Protein AF-0000000084751751 (afdb_homodimer)

InterPro domains:
  IPR009052 DNA polymerase III-theta, bacterial [PF06440] (6-72)
  IPR036745 DNA polymerase III-theta superfamily [G3DSA:1.20.58.250] (3-73)
  IPR036745 DNA polymerase III-theta superfamily [SSF46575] (5-73)

Foldseek 3Di:
DPPPCPDPVNVVVVVVLLVVLLVLLLVVLVCVLVVHDDDNVVSLVVRDPVCSVVSVVSNVVNNVVSVVVVVVVD/DPPPCPDPVNVVVVVVLLVVLLVLLLVVLVCVLVVHDDDNVVSLVVRDPVCSVVSVVSNVVNNVVSVVVVVVVD

Nearest PDB structures (foldseek):
  2ido-assembly1_B  TM=8.589E-01  e=2.502E-04  Punavirus P1
  2ae9-assembly1_A  TM=7.988E-01  e=5.335E-03  Escherichia coli
  2axd-assembly1_S  TM=7.192E-01  e=2.633E-03  Escherichia coli
  2xy8-assembly1_B  TM=7.614E-01  e=4.472E-03  Escherichia coli
  2ido-assembly1_B  TM=8.588E-01  e=2.502E-04  Punavirus P1

Structure (mmCIF, N/CA/C/O backbone):
data_AF-0000000084751751-model_v1
#
loop_
_entity.id
_entity.type
_entity.pdbx_description
1 polymer 'DNA polymerase III, theta subunit'
#
loop_
_atom_site.group_PDB
_atom_site.id
_atom_site.type_symbol
_atom_site.label_atom_id
_atom_site.label_alt_id
_atom_site.label_comp_id
_atom_site.label_asym_id
_atom_site.label_entity_id
_atom_site.label_seq_id
_atom_site.pdbx_PDB_ins_code
_atom_site.Cartn_x
_atom_site.Cartn_y
_atom_site.Cartn_z
_atom_site.occupancy
_atom_site.B_iso_or_equiv
_atom_site.auth_seq_id
_atom_site.auth_comp_id
_atom_site.auth_asym_id
_atom_site.auth_atom_id
_atom_site.pdbx_PDB_model_num
ATOM 1 N N . MET A 1 1 ? 9.242 18.828 35.938 1 45.81 1 MET A N 1
ATOM 2 C CA . MET A 1 1 ? 8.898 17.656 35.125 1 45.81 1 MET A CA 1
ATOM 3 C C . MET A 1 1 ? 7.883 18.016 34.062 1 45.81 1 MET A C 1
ATOM 5 O O . MET A 1 1 ? 6.801 18.516 34.344 1 45.81 1 MET A O 1
ATOM 9 N N . LYS A 1 2 ? 8.328 18.562 32.875 1 48.44 2 LYS A N 1
ATOM 10 C CA . LYS A 1 2 ? 7.453 18.984 31.797 1 48.44 2 LYS A CA 1
ATOM 11 C C . LYS A 1 2 ? 6.492 17.859 31.406 1 48.44 2 LYS A C 1
ATOM 13 O O . LYS A 1 2 ? 6.926 16.75 31.094 1 48.44 2 LYS A O 1
ATOM 18 N N . LYS A 1 3 ? 5.348 17.766 31.969 1 49.38 3 LYS A N 1
ATOM 19 C CA . LYS A 1 3 ? 4.312 16.797 31.625 1 49.38 3 LYS A CA 1
ATOM 20 C C . LYS A 1 3 ? 4.094 16.734 30.109 1 49.38 3 LYS A C 1
ATOM 22 O O . LYS A 1 3 ? 3.699 17.734 29.5 1 49.38 3 LYS A O 1
ATOM 27 N N . ILE A 1 4 ? 4.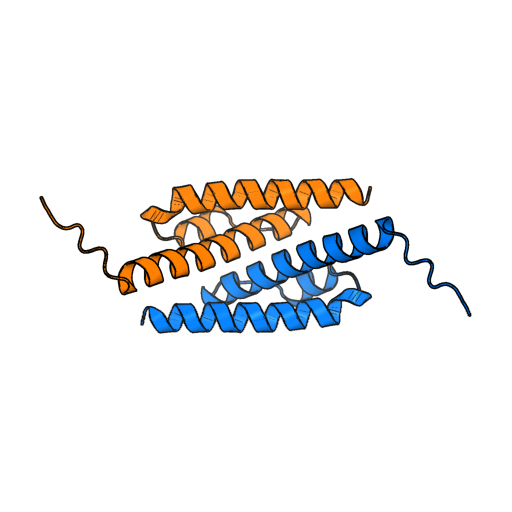961 15.906 29.5 1 53.88 4 ILE A N 1
ATOM 28 C CA . ILE A 1 4 ? 4.703 15.727 28.078 1 53.88 4 ILE A CA 1
ATOM 29 C C . ILE A 1 4 ? 3.207 15.523 27.844 1 53.88 4 ILE A C 1
ATOM 31 O O . ILE A 1 4 ? 2.619 14.57 28.359 1 53.88 4 ILE A O 1
ATOM 35 N N . THR A 1 5 ? 2.398 16.469 27.812 1 51.19 5 THR A N 1
ATOM 36 C CA . THR A 1 5 ? 0.985 16.375 27.469 1 51.19 5 THR A CA 1
ATOM 37 C C . THR A 1 5 ? 0.808 15.852 26.047 1 51.19 5 THR A C 1
ATOM 39 O O . THR A 1 5 ? 0.96 16.594 25.078 1 51.19 5 THR A O 1
ATOM 42 N N . PHE A 1 6 ? 1.348 14.594 25.922 1 55.56 6 PHE A N 1
ATOM 43 C CA . PHE A 1 6 ? 1.016 14.031 24.609 1 55.56 6 PHE A CA 1
ATOM 44 C C . PHE A 1 6 ? -0.494 13.898 24.453 1 55.56 6 PHE A C 1
ATOM 46 O O . PHE A 1 6 ? -1.146 13.203 25.234 1 55.56 6 PHE A O 1
ATOM 53 N N . ASN A 1 7 ? -1.168 14.852 23.828 1 66.38 7 ASN A N 1
ATOM 54 C CA . ASN A 1 7 ? -2.596 14.859 23.531 1 66.38 7 ASN A CA 1
ATOM 55 C C . ASN A 1 7 ? -2.984 13.711 22.609 1 66.38 7 ASN A C 1
ATOM 57 O O . ASN A 1 7 ? -2.258 13.398 21.656 1 66.38 7 ASN A O 1
ATOM 61 N N . ILE A 1 8 ? -3.84 12.758 23.016 1 66.62 8 ILE A N 1
ATOM 62 C CA . ILE A 1 8 ? -4.441 11.625 22.328 1 66.62 8 ILE A CA 1
ATOM 63 C C . ILE A 1 8 ? -4.715 11.992 20.875 1 66.62 8 ILE A C 1
ATOM 65 O O . ILE A 1 8 ? -4.504 11.18 19.969 1 66.62 8 ILE A O 1
ATOM 69 N N . SER A 1 9 ? -5.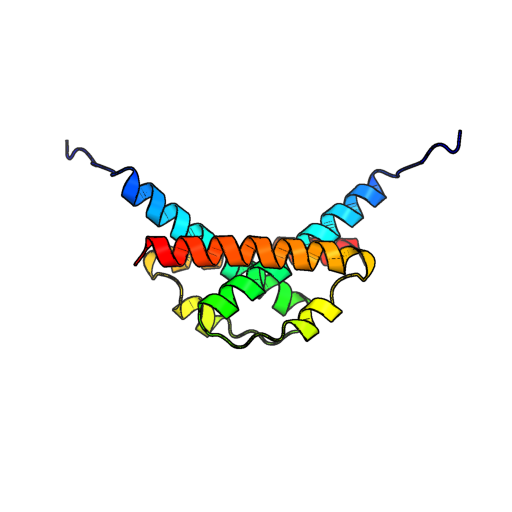094 13.242 20.641 1 77.31 9 SER A N 1
ATOM 70 C CA . SER A 1 9 ? -5.379 13.703 19.281 1 77.31 9 SER A CA 1
ATOM 71 C C . SER A 1 9 ? -4.113 13.742 18.438 1 77.31 9 SER A C 1
ATOM 73 O O . SER A 1 9 ? -4.148 13.422 17.234 1 77.31 9 SER A O 1
ATOM 75 N N . GLU A 1 10 ? -3.041 14.164 19.109 1 75.88 10 GLU A N 1
ATOM 76 C CA . GLU A 1 10 ? -1.768 14.227 18.406 1 75.88 10 GLU A CA 1
ATOM 77 C C . GLU A 1 10 ? -1.298 12.844 17.984 1 75.88 10 GLU A C 1
ATOM 79 O O . GLU A 1 10 ? -0.811 12.656 16.859 1 75.88 10 GLU A O 1
ATOM 84 N N . ILE A 1 11 ? -1.429 11.875 18.891 1 77.06 11 ILE A N 1
ATOM 85 C CA . ILE A 1 11 ? -1.061 10.492 18.625 1 77.06 11 ILE A CA 1
ATOM 86 C C . ILE A 1 11 ? -1.893 9.961 17.453 1 77.06 11 ILE A C 1
ATOM 88 O O . ILE A 1 11 ? -1.355 9.359 16.516 1 77.06 11 ILE A O 1
ATOM 92 N N . SER A 1 12 ? -3.076 10.492 17.453 1 86.62 12 SER A N 1
ATOM 93 C CA . SER A 1 12 ? -3.982 10.039 16.391 1 86.62 12 SER A CA 1
ATOM 94 C C . SER A 1 12 ? -3.58 10.594 15.039 1 86.62 12 SER A C 1
ATOM 96 O O . SER A 1 12 ? -3.59 9.875 14.039 1 86.62 12 SER A O 1
ATOM 98 N N . ASN A 1 13 ? -3.059 11.812 15.086 1 91 13 ASN A N 1
ATOM 99 C CA . ASN A 1 13 ? -2.68 12.422 13.812 1 91 13 ASN A CA 1
ATOM 100 C C . ASN A 1 13 ? -1.404 11.797 13.25 1 91 13 ASN A C 1
ATOM 102 O O . ASN A 1 13 ? -1.299 11.562 12.047 1 91 13 ASN A O 1
ATOM 106 N N . LEU A 1 14 ? -0.446 11.57 14.211 1 93.88 14 LEU A N 1
ATOM 107 C CA . LEU A 1 14 ? 0.798 10.93 13.789 1 93.88 14 LEU A CA 1
ATOM 108 C C . LEU A 1 14 ? 0.53 9.555 13.195 1 93.88 14 LEU A C 1
ATOM 110 O O . LEU A 1 14 ? 1.106 9.195 12.164 1 93.88 14 LEU A O 1
ATOM 114 N N . GLU A 1 15 ? -0.324 8.828 13.828 1 94.75 15 GLU A N 1
ATOM 115 C CA . GLU A 1 15 ? -0.691 7.504 13.336 1 94.75 15 GLU A CA 1
ATOM 116 C C . GLU A 1 15 ? -1.35 7.586 11.961 1 94.75 15 GLU A C 1
ATOM 118 O O . GLU A 1 15 ? -1.078 6.762 11.086 1 94.75 15 GLU A O 1
ATOM 123 N N . LYS A 1 16 ? -2.146 8.586 11.781 1 95.38 16 LYS A N 1
ATOM 124 C CA . LYS A 1 16 ? -2.822 8.789 10.508 1 95.38 16 LYS A CA 1
ATOM 125 C C . LYS A 1 16 ? -1.82 9.109 9.398 1 95.38 16 LYS A C 1
ATOM 127 O O . LYS A 1 16 ? -1.914 8.57 8.297 1 95.38 16 LYS A O 1
ATOM 132 N N . GLU A 1 17 ? -0.873 9.938 9.742 1 95.88 17 GLU A N 1
ATOM 133 C CA . GLU A 1 17 ? 0.155 10.289 8.766 1 95.88 17 GLU A CA 1
ATOM 134 C C . GLU A 1 17 ? 1.038 9.086 8.438 1 95.88 17 GLU A C 1
ATOM 136 O O . GLU A 1 17 ? 1.49 8.93 7.305 1 95.88 17 GLU A O 1
ATOM 141 N N . LYS A 1 18 ? 1.241 8.258 9.406 1 97.06 18 LYS A N 1
ATOM 142 C CA . LYS A 1 18 ? 2.027 7.043 9.18 1 97.06 18 LYS A CA 1
ATOM 143 C C . LYS A 1 18 ? 1.299 6.086 8.242 1 97.06 18 LYS A C 1
ATOM 145 O O . LYS A 1 18 ? 1.927 5.414 7.418 1 97.06 18 LYS A O 1
ATOM 150 N N . ILE A 1 19 ? 0.019 6.07 8.336 1 97.38 19 ILE A N 1
ATOM 151 C CA . ILE A 1 19 ? -0.771 5.234 7.438 1 97.38 19 ILE A CA 1
ATOM 152 C C . ILE A 1 19 ? -0.606 5.719 6 1 97.38 19 ILE A C 1
ATOM 154 O O . ILE A 1 19 ? -0.395 4.918 5.086 1 97.38 19 ILE A O 1
ATOM 158 N N . ILE A 1 20 ? -0.628 7.023 5.906 1 96.69 20 ILE A N 1
ATOM 159 C CA . ILE A 1 20 ? -0.479 7.594 4.57 1 96.69 20 ILE A CA 1
ATOM 160 C C . ILE A 1 20 ? 0.907 7.266 4.02 1 96.69 20 ILE A C 1
ATOM 162 O O . ILE A 1 20 ? 1.05 6.926 2.846 1 96.69 20 ILE A O 1
ATOM 166 N N . SER A 1 21 ? 1.904 7.348 4.883 1 98.12 21 SER A N 1
ATOM 167 C CA . SER A 1 21 ? 3.262 6.996 4.473 1 98.12 21 SER A CA 1
ATOM 168 C C . SER A 1 21 ? 3.359 5.527 4.074 1 98.12 21 SER A C 1
ATOM 170 O O . SER A 1 21 ? 4.051 5.188 3.113 1 98.12 21 SER A O 1
ATOM 172 N N . ASP A 1 22 ? 2.666 4.645 4.762 1 98.38 22 ASP A N 1
ATOM 173 C CA . ASP A 1 22 ? 2.668 3.221 4.441 1 98.38 22 ASP A CA 1
ATOM 174 C C . ASP A 1 22 ? 2.002 2.959 3.092 1 98.38 22 ASP A C 1
ATOM 176 O O . ASP A 1 22 ? 2.486 2.148 2.301 1 98.38 22 ASP A O 1
ATOM 180 N N . LEU A 1 23 ? 0.887 3.635 2.881 1 98.25 23 LEU A N 1
ATOM 181 C CA . LEU A 1 23 ? 0.211 3.494 1.595 1 98.25 23 LEU A CA 1
ATOM 182 C C . LEU A 1 23 ? 1.134 3.896 0.449 1 98.25 23 LEU A C 1
ATOM 184 O O . LEU A 1 23 ? 1.25 3.174 -0.543 1 98.25 23 LEU A O 1
ATOM 188 N N . ALA A 1 24 ? 1.784 5.016 0.631 1 98.19 24 ALA A N 1
ATOM 189 C CA . ALA A 1 24 ? 2.715 5.516 -0.378 1 98.19 24 ALA A CA 1
ATOM 190 C C . ALA A 1 24 ? 3.84 4.516 -0.628 1 98.19 24 ALA A C 1
ATOM 192 O O . ALA A 1 24 ? 4.113 4.152 -1.775 1 98.19 24 ALA A O 1
ATOM 193 N N . ALA A 1 25 ? 4.5 4.039 0.408 1 98.69 25 ALA A N 1
ATOM 194 C CA . ALA A 1 25 ? 5.652 3.146 0.321 1 98.69 25 ALA A CA 1
ATOM 195 C C . ALA A 1 25 ? 5.277 1.826 -0.344 1 98.69 25 ALA A C 1
ATOM 197 O O . ALA A 1 25 ? 6.012 1.322 -1.197 1 98.69 25 ALA A O 1
ATOM 198 N N . SER A 1 26 ? 4.18 1.331 0.042 1 97.88 26 SER A N 1
ATOM 199 C CA . SER A 1 26 ? 3.73 0.062 -0.522 1 97.88 26 SER A CA 1
ATOM 200 C C . SER A 1 26 ? 3.439 0.192 -2.014 1 97.88 26 SER A C 1
ATOM 202 O O . SER A 1 26 ? 3.785 -0.694 -2.799 1 97.88 26 SER A O 1
ATOM 204 N N . GLY A 1 27 ? 2.824 1.28 -2.373 1 97.25 27 GLY A N 1
ATOM 205 C CA . GLY A 1 27 ? 2.551 1.521 -3.779 1 97.25 27 GLY A CA 1
ATOM 206 C C . GLY A 1 27 ? 3.805 1.579 -4.629 1 97.25 27 GLY A C 1
ATOM 207 O O . GLY A 1 27 ? 3.852 1.003 -5.719 1 97.25 27 GLY A O 1
ATOM 208 N N . ILE A 1 28 ? 4.801 2.285 -4.137 1 97.75 28 ILE A N 1
ATOM 209 C CA . ILE A 1 28 ? 6.066 2.395 -4.852 1 97.75 28 ILE A CA 1
ATOM 210 C C . ILE A 1 28 ? 6.676 1.006 -5.039 1 97.75 28 ILE A C 1
ATOM 212 O O . ILE A 1 28 ? 7.078 0.643 -6.145 1 97.75 28 ILE A O 1
ATOM 216 N N . ALA A 1 29 ? 6.727 0.207 -4.012 1 97.88 29 ALA A N 1
ATOM 217 C CA . ALA A 1 29 ? 7.336 -1.119 -4.051 1 97.88 29 ALA A CA 1
ATOM 218 C C . ALA A 1 29 ? 6.652 -2.006 -5.09 1 97.88 29 ALA A C 1
ATOM 220 O O . ALA A 1 29 ? 7.316 -2.736 -5.828 1 97.88 29 ALA A O 1
ATOM 221 N N . PHE A 1 30 ? 5.348 -1.96 -5.195 1 97.62 30 PHE A N 1
ATOM 222 C CA . PHE A 1 30 ? 4.598 -2.738 -6.176 1 97.62 30 PHE A CA 1
ATOM 223 C C . PHE A 1 30 ? 4.977 -2.324 -7.594 1 97.62 30 PHE A C 1
ATOM 225 O O . PHE A 1 30 ? 5.258 -3.176 -8.438 1 97.62 30 PHE A O 1
ATOM 232 N N . GLN A 1 31 ? 4.977 -0.985 -7.793 1 96.19 31 GLN A N 1
ATOM 233 C CA . GLN A 1 31 ? 5.227 -0.494 -9.141 1 96.19 31 GLN A CA 1
ATOM 234 C C . GLN A 1 31 ? 6.641 -0.84 -9.602 1 96.19 31 GLN A C 1
ATOM 236 O O . GLN A 1 31 ? 6.844 -1.239 -10.75 1 96.19 31 GLN A O 1
ATOM 241 N N . GLU A 1 32 ? 7.59 -0.749 -8.727 1 95.38 32 GLU A N 1
ATOM 242 C CA . GLU A 1 32 ? 8.977 -1.072 -9.047 1 95.38 32 GLU A CA 1
ATOM 243 C C . GLU A 1 32 ? 9.133 -2.549 -9.406 1 95.38 32 GLU A C 1
ATOM 245 O O . GLU A 1 32 ? 9.836 -2.896 -10.352 1 95.38 32 GLU A O 1
ATOM 250 N N . ARG A 1 33 ? 8.461 -3.406 -8.68 1 93.75 33 ARG A N 1
ATOM 251 C CA . ARG A 1 33 ? 8.562 -4.844 -8.898 1 93.75 33 ARG A CA 1
ATOM 252 C C . ARG A 1 33 ? 7.984 -5.234 -10.258 1 93.75 33 ARG A C 1
ATOM 254 O O . ARG A 1 33 ? 8.406 -6.227 -10.852 1 93.75 33 ARG A O 1
ATOM 261 N N . HIS A 1 34 ? 7.047 -4.484 -10.719 1 93.5 34 HIS A N 1
ATOM 262 C CA . HIS A 1 34 ? 6.363 -4.812 -11.961 1 93.5 34 HIS A CA 1
ATOM 263 C C . HIS A 1 34 ? 6.902 -3.982 -13.125 1 93.5 34 HIS A C 1
ATOM 265 O O . HIS A 1 34 ? 6.25 -3.861 -14.164 1 93.5 34 HIS A O 1
ATOM 271 N N . ASN A 1 35 ? 7.973 -3.379 -12.852 1 91.62 35 ASN A N 1
ATOM 272 C CA . ASN A 1 35 ? 8.656 -2.592 -13.875 1 91.62 35 ASN A CA 1
ATOM 273 C C . ASN A 1 35 ? 7.766 -1.468 -14.398 1 91.62 35 ASN A C 1
ATOM 275 O O . ASN A 1 35 ? 7.75 -1.194 -15.602 1 91.62 35 ASN A O 1
ATOM 279 N N . MET A 1 36 ? 7.059 -0.892 -13.5 1 92 36 MET A N 1
ATOM 280 C CA . MET A 1 36 ? 6.258 0.291 -13.805 1 92 36 MET A CA 1
ATOM 281 C C . MET A 1 36 ? 6.98 1.562 -13.375 1 92 36 MET A C 1
ATOM 283 O O . MET A 1 36 ? 7.801 1.535 -12.453 1 92 36 MET A O 1
ATOM 287 N N . SER A 1 37 ? 6.715 2.633 -14.102 1 90.25 37 SER A N 1
ATOM 288 C CA . SER A 1 37 ? 7.352 3.908 -13.789 1 90.25 37 SER A CA 1
ATOM 289 C C . SER A 1 37 ? 6.758 4.523 -12.531 1 90.25 37 SER A C 1
ATOM 291 O O . SER A 1 37 ? 5.539 4.625 -12.391 1 90.25 37 SER A O 1
ATOM 293 N N . VAL A 1 38 ? 7.516 4.883 -11.617 1 90.5 38 VAL A N 1
ATOM 294 C CA . VAL A 1 38 ? 7.109 5.574 -10.398 1 90.5 38 VAL A CA 1
ATOM 295 C C . VAL A 1 38 ? 8.125 6.664 -10.062 1 90.5 38 VAL A C 1
ATOM 297 O O . VAL A 1 38 ? 9.328 6.465 -10.211 1 90.5 38 VAL A O 1
ATOM 300 N N . LEU A 1 39 ? 7.574 7.801 -9.742 1 91.88 39 LEU A N 1
ATOM 301 C CA . LEU A 1 39 ? 8.422 8.914 -9.328 1 91.88 39 LEU A CA 1
ATOM 302 C C . LEU A 1 39 ? 8.578 8.953 -7.812 1 91.88 39 LEU A C 1
ATOM 304 O O . LEU A 1 39 ? 7.852 9.68 -7.125 1 91.88 39 LEU A O 1
ATOM 308 N N . VAL A 1 40 ? 9.641 8.297 -7.344 1 96.19 40 VAL A N 1
ATOM 309 C CA . VAL A 1 40 ? 9.852 8.109 -5.91 1 96.19 40 VAL A CA 1
ATOM 310 C C . VAL A 1 40 ? 10.031 9.461 -5.227 1 96.19 40 VAL A C 1
ATOM 312 O O . VAL A 1 40 ? 9.422 9.719 -4.188 1 96.19 40 VAL A O 1
ATOM 315 N N . GLN A 1 41 ? 10.805 10.25 -5.906 1 96.81 41 GLN A N 1
ATOM 316 C CA . GLN A 1 41 ? 11.109 11.547 -5.301 1 96.81 41 GLN A CA 1
ATOM 317 C C . GLN A 1 41 ? 9.859 12.414 -5.191 1 96.81 41 GLN A C 1
ATOM 319 O O . GLN A 1 41 ? 9.68 13.133 -4.207 1 96.81 41 GLN A O 1
ATOM 324 N N . LYS A 1 42 ? 9 12.391 -6.188 1 96 42 LYS A N 1
ATOM 325 C CA . LYS A 1 42 ? 7.754 13.156 -6.16 1 96 42 LYS A CA 1
ATOM 326 C C . LYS A 1 42 ? 6.863 12.711 -5.008 1 96 42 LYS A C 1
ATOM 328 O O . LYS A 1 42 ? 6.254 13.539 -4.332 1 96 42 LYS A O 1
ATOM 333 N N . ILE A 1 43 ? 6.844 11.438 -4.758 1 97.31 43 ILE A N 1
ATOM 334 C CA . ILE A 1 43 ? 6.02 10.891 -3.686 1 97.31 43 ILE A CA 1
ATOM 335 C C . ILE A 1 43 ? 6.645 11.219 -2.332 1 97.31 43 ILE A C 1
ATOM 337 O O . ILE A 1 43 ? 5.941 11.602 -1.392 1 97.31 43 ILE A O 1
ATOM 341 N N . ALA A 1 44 ? 7.98 11.141 -2.297 1 97.69 44 ALA A N 1
ATOM 342 C CA . ALA A 1 44 ? 8.703 11.492 -1.073 1 97.69 44 ALA A CA 1
ATOM 343 C C . ALA A 1 44 ? 8.453 12.945 -0.685 1 97.69 44 ALA A C 1
ATOM 345 O O . ALA A 1 44 ? 8.305 13.258 0.498 1 97.69 44 ALA A O 1
ATOM 346 N N . ASN A 1 45 ? 8.258 13.766 -1.642 1 96.69 45 ASN A N 1
ATOM 347 C CA . ASN A 1 45 ? 8.062 15.188 -1.413 1 96.69 45 ASN A CA 1
ATOM 348 C C . ASN A 1 45 ? 6.676 15.477 -0.845 1 96.69 45 ASN A C 1
ATOM 350 O O . ASN A 1 45 ? 6.43 16.562 -0.321 1 96.69 45 ASN A O 1
ATOM 354 N N . LYS A 1 46 ? 5.805 14.5 -0.958 1 95.19 46 LYS A N 1
ATOM 355 C CA . LYS A 1 46 ? 4.445 14.664 -0.453 1 95.19 46 LYS A CA 1
ATOM 356 C C . LYS A 1 46 ? 4.328 14.18 0.988 1 95.19 46 LYS A C 1
ATOM 358 O O . LYS A 1 46 ? 3.303 14.398 1.641 1 95.19 46 LYS A O 1
ATOM 363 N N . GLN A 1 47 ? 5.465 13.539 1.482 1 97.25 47 GLN A N 1
ATOM 364 C CA . GLN A 1 47 ? 5.465 13.078 2.867 1 97.25 47 GLN A CA 1
ATOM 365 C C . GLN A 1 47 ? 5.789 14.219 3.826 1 97.25 47 GLN A C 1
ATOM 367 O O . GLN A 1 47 ? 6.598 15.086 3.512 1 97.25 47 GLN A O 1
ATOM 372 N N . PRO A 1 48 ? 5.082 14.219 4.973 1 96 48 PRO A N 1
ATOM 373 C CA . PRO A 1 48 ? 5.574 15.164 5.98 1 96 48 PRO A CA 1
ATOM 374 C C . PRO A 1 48 ? 7.07 15.016 6.246 1 96 48 PRO A C 1
ATOM 376 O O . PRO A 1 48 ? 7.594 13.898 6.266 1 96 48 PRO A O 1
ATOM 379 N N . GLU A 1 49 ? 7.711 16.125 6.418 1 97 49 GLU A N 1
ATOM 380 C CA . GLU A 1 49 ? 9.164 16.125 6.586 1 97 49 GLU A CA 1
ATOM 381 C C . GLU A 1 49 ? 9.586 15.219 7.734 1 97 49 GLU A C 1
ATOM 383 O O . GLU A 1 49 ? 10.57 14.492 7.621 1 97 49 GLU A O 1
ATOM 388 N N . HIS A 1 50 ? 8.844 15.25 8.773 1 96.5 50 HIS A N 1
ATOM 389 C CA . HIS A 1 50 ? 9.234 14.523 9.984 1 96.5 50 HIS A CA 1
ATOM 390 C C . HIS A 1 50 ? 9.016 13.023 9.82 1 96.5 50 HIS A C 1
ATOM 392 O O . HIS A 1 50 ? 9.508 12.234 10.625 1 96.5 50 HIS A O 1
ATOM 398 N N . LEU A 1 51 ? 8.336 12.617 8.703 1 97.88 51 LEU A N 1
ATOM 399 C CA . LEU A 1 51 ? 8.086 11.203 8.484 1 97.88 51 LEU A CA 1
ATOM 400 C C . LEU A 1 51 ? 8.906 10.68 7.309 1 97.88 51 LEU A C 1
ATOM 402 O O . LEU A 1 51 ? 8.75 9.523 6.902 1 97.88 51 LEU A O 1
ATOM 406 N N . LEU A 1 52 ? 9.75 11.516 6.785 1 98.38 52 LEU A N 1
ATOM 407 C CA . LEU A 1 52 ? 10.547 11.117 5.629 1 98.38 52 LEU A CA 1
ATOM 408 C C . LEU A 1 52 ? 11.391 9.891 5.945 1 98.38 52 LEU A C 1
ATOM 410 O O . LEU A 1 52 ? 11.43 8.938 5.156 1 98.38 52 LEU A O 1
ATOM 414 N N . SER A 1 53 ? 12.055 9.938 7.152 1 98.38 53 SER A N 1
ATOM 415 C CA . SER A 1 53 ? 12.852 8.789 7.547 1 98.38 53 SER A CA 1
ATOM 416 C C . SER A 1 53 ? 11.992 7.539 7.703 1 98.38 53 SER A C 1
ATOM 418 O O . SER A 1 53 ? 12.375 6.453 7.27 1 98.38 53 SER A O 1
ATOM 420 N N . TYR A 1 54 ? 10.852 7.652 8.312 1 98.62 54 TYR A N 1
ATOM 421 C CA . TYR A 1 54 ? 9.906 6.555 8.461 1 98.62 54 TYR A CA 1
ATOM 422 C C . TYR A 1 54 ? 9.453 6.031 7.105 1 98.62 54 TYR A C 1
ATOM 424 O O . TYR A 1 54 ? 9.422 4.82 6.879 1 98.62 54 TYR A O 1
ATOM 432 N N . PHE A 1 55 ? 9.117 6.922 6.184 1 98.75 55 PHE A N 1
ATOM 433 C CA . PHE A 1 55 ? 8.703 6.574 4.828 1 98.75 55 PHE A CA 1
ATOM 434 C C . PHE A 1 55 ? 9.75 5.719 4.137 1 98.75 55 PHE A C 1
ATOM 436 O O . PHE A 1 55 ? 9.438 4.668 3.578 1 98.75 55 PHE A O 1
ATOM 443 N N . TYR A 1 56 ? 10.961 6.07 4.184 1 98.75 56 TYR A N 1
ATOM 444 C CA . TYR A 1 56 ? 12.008 5.316 3.512 1 98.75 56 TYR A CA 1
ATOM 445 C C . TYR A 1 56 ? 12.203 3.951 4.164 1 98.75 56 TYR A C 1
ATOM 447 O O . TYR A 1 56 ? 12.461 2.959 3.477 1 98.75 56 TYR A O 1
ATOM 455 N N . LYS A 1 57 ? 12.109 3.982 5.508 1 98.69 57 LYS A N 1
ATOM 456 C CA . LYS A 1 57 ? 12.188 2.705 6.211 1 98.69 57 LYS A CA 1
ATOM 457 C C . LYS A 1 57 ? 11.078 1.76 5.754 1 98.69 57 LYS A C 1
ATOM 459 O O . LYS A 1 57 ? 11.328 0.58 5.5 1 98.69 57 LYS A O 1
ATOM 464 N N . ARG A 1 58 ? 9.906 2.311 5.68 1 98.5 58 ARG A N 1
ATOM 465 C CA . ARG A 1 58 ? 8.773 1.509 5.223 1 98.5 58 ARG A CA 1
ATOM 466 C C . ARG A 1 58 ? 8.945 1.104 3.764 1 98.5 58 ARG A C 1
ATOM 468 O O . ARG A 1 58 ? 8.562 -0.003 3.373 1 98.5 58 ARG A O 1
ATOM 475 N N . LEU A 1 59 ? 9.438 2.025 2.898 1 98.62 59 LEU A N 1
ATOM 476 C CA . LEU A 1 59 ? 9.703 1.696 1.503 1 98.62 59 LEU A CA 1
ATOM 477 C C . LEU A 1 59 ? 10.641 0.494 1.396 1 98.62 59 LEU A C 1
ATOM 479 O O . LEU A 1 59 ? 10.367 -0.441 0.64 1 98.62 59 LEU A O 1
ATOM 483 N N . ASP A 1 60 ? 11.734 0.507 2.166 1 98.56 60 ASP A N 1
ATOM 484 C CA . ASP A 1 60 ? 12.656 -0.619 2.168 1 98.56 60 ASP A CA 1
ATOM 485 C C . ASP A 1 60 ? 11.961 -1.903 2.613 1 98.56 60 ASP A C 1
ATOM 487 O O . ASP A 1 60 ? 12.195 -2.971 2.043 1 98.56 60 ASP A O 1
ATOM 491 N N . HIS A 1 61 ? 11.156 -1.799 3.578 1 98.5 61 HIS A N 1
ATOM 492 C CA . HIS A 1 61 ? 10.406 -2.939 4.09 1 98.5 61 HIS A CA 1
ATOM 493 C C . HIS A 1 61 ? 9.523 -3.547 3.01 1 98.5 61 HIS A C 1
ATOM 495 O O . HIS A 1 61 ? 9.57 -4.754 2.764 1 98.5 61 HIS A O 1
ATOM 501 N N . TYR A 1 62 ? 8.719 -2.764 2.311 1 98.19 62 TYR A N 1
ATOM 502 C CA . TYR A 1 62 ? 7.785 -3.264 1.306 1 98.19 62 TYR A CA 1
ATOM 503 C C . TYR A 1 62 ? 8.531 -3.787 0.083 1 98.19 62 TYR A C 1
ATOM 505 O O . TYR A 1 62 ? 8.078 -4.738 -0.563 1 98.19 62 TYR A O 1
ATOM 513 N N . ARG A 1 63 ? 9.672 -3.139 -0.191 1 98.06 63 ARG A N 1
ATOM 514 C CA . ARG A 1 63 ? 10.531 -3.658 -1.254 1 98.06 63 ARG A CA 1
ATOM 515 C C . ARG A 1 63 ? 10.992 -5.074 -0.939 1 98.06 63 ARG A C 1
ATOM 517 O O . ARG A 1 63 ? 10.992 -5.941 -1.815 1 98.06 63 ARG A O 1
ATOM 524 N N . ALA A 1 64 ? 11.391 -5.262 0.253 1 97.94 64 ALA A N 1
ATOM 525 C CA . ALA A 1 64 ? 11.852 -6.582 0.679 1 97.94 64 ALA A CA 1
ATOM 526 C C . ALA A 1 64 ? 10.727 -7.609 0.593 1 97.94 64 ALA A C 1
ATOM 528 O O . ALA A 1 64 ? 10.945 -8.734 0.135 1 97.94 64 ALA A O 1
ATOM 529 N N . ILE A 1 65 ? 9.578 -7.219 1.021 1 97.06 65 ILE A N 1
ATOM 530 C CA . ILE A 1 65 ? 8.422 -8.102 0.971 1 97.06 65 ILE A CA 1
ATOM 531 C C . ILE A 1 65 ? 8.102 -8.461 -0.48 1 97.06 65 ILE A C 1
ATOM 533 O O . ILE A 1 65 ? 7.949 -9.633 -0.82 1 97.06 65 ILE A O 1
ATOM 537 N N . ALA A 1 66 ? 7.961 -7.441 -1.341 1 96.44 66 ALA A N 1
ATOM 538 C CA . ALA A 1 66 ? 7.641 -7.652 -2.75 1 96.44 66 ALA A CA 1
ATOM 539 C C . ALA A 1 66 ? 8.672 -8.562 -3.418 1 96.44 66 ALA A C 1
ATOM 541 O O . ALA A 1 66 ? 8.312 -9.445 -4.195 1 96.44 66 ALA A O 1
ATOM 542 N N . LYS A 1 67 ? 9.898 -8.344 -3.137 1 95.38 67 LYS A N 1
ATOM 543 C CA . LYS A 1 67 ? 10.984 -9.156 -3.689 1 95.38 67 LYS A CA 1
ATOM 544 C C . LYS A 1 67 ? 10.859 -10.609 -3.246 1 95.38 67 LYS A C 1
ATOM 546 O O . LYS A 1 67 ? 11 -11.523 -4.059 1 95.38 67 LYS A O 1
ATOM 551 N N . LYS A 1 68 ? 10.672 -10.797 -1.972 1 95.19 68 LYS A N 1
ATOM 552 C CA . LYS A 1 68 ? 10.547 -12.148 -1.429 1 95.19 68 LYS A CA 1
ATOM 553 C C . LYS A 1 68 ? 9.391 -12.898 -2.086 1 95.19 68 LYS A C 1
ATOM 555 O O . LYS A 1 68 ? 9.523 -14.07 -2.443 1 95.19 68 LYS A O 1
ATOM 560 N N . ILE A 1 69 ? 8.289 -12.297 -2.312 1 94.25 69 ILE A N 1
ATOM 561 C CA . ILE A 1 69 ? 7.105 -12.906 -2.904 1 94.25 69 ILE A CA 1
ATOM 562 C C . ILE A 1 69 ? 7.375 -13.242 -4.371 1 94.25 69 ILE A C 1
ATOM 564 O O . ILE A 1 69 ? 7.027 -14.328 -4.84 1 94.25 69 ILE A O 1
ATOM 568 N N . LYS A 1 70 ? 7.941 -12.297 -4.98 1 91.12 70 LYS A N 1
ATOM 569 C CA . LYS A 1 70 ? 8.281 -12.57 -6.375 1 91.12 70 LYS A CA 1
ATOM 570 C C . LYS A 1 70 ? 9.141 -13.82 -6.504 1 91.12 70 LYS A C 1
ATOM 572 O O . LYS A 1 70 ? 8.891 -14.664 -7.371 1 91.12 70 LYS A O 1
ATOM 577 N N . ARG A 1 71 ? 10.102 -14.039 -5.602 1 90.56 71 ARG A N 1
ATOM 578 C CA . ARG A 1 71 ? 11.023 -15.172 -5.621 1 90.56 71 ARG A CA 1
ATOM 579 C C . ARG A 1 71 ? 10.297 -16.484 -5.312 1 90.56 71 ARG A C 1
ATOM 581 O O . ARG A 1 71 ? 10.703 -17.547 -5.781 1 90.56 71 ARG A O 1
ATOM 588 N N . SER A 1 72 ? 9.273 -16.312 -4.598 1 89.88 72 SER A N 1
ATOM 589 C CA . SER A 1 72 ? 8.578 -17.516 -4.145 1 89.88 72 SER A CA 1
ATOM 590 C C . SER A 1 72 ? 7.738 -18.125 -5.262 1 89.88 72 SER A C 1
ATOM 592 O O . SER A 1 72 ? 7.289 -19.266 -5.156 1 89.88 72 SER A O 1
ATOM 594 N N . PHE A 1 73 ? 7.547 -17.344 -6.301 1 84.31 73 PHE A N 1
ATOM 595 C CA . PHE A 1 73 ? 6.777 -17.828 -7.438 1 84.31 73 PHE A CA 1
ATOM 596 C C . PHE A 1 73 ? 7.703 -18.344 -8.539 1 84.31 73 PHE A C 1
ATOM 598 O O . PHE A 1 73 ? 7.246 -18.953 -9.508 1 84.31 73 PHE A O 1
ATOM 605 N N . LEU A 1 74 ? 8.891 -17.953 -8.508 1 75.19 74 LEU A N 1
ATOM 606 C CA . LEU A 1 74 ? 9.891 -18.422 -9.461 1 75.19 74 LEU A CA 1
ATOM 607 C C . LEU A 1 74 ? 10.438 -19.797 -9.055 1 75.19 74 LEU A C 1
ATOM 609 O O . LEU A 1 74 ? 10.641 -20.656 -9.906 1 75.19 74 LEU A O 1
ATOM 613 N N . MET B 1 1 ? -16.25 -38.406 -0.124 1 46.88 1 MET B N 1
ATOM 614 C CA . MET B 1 1 ? -15.898 -37.156 0.533 1 46.88 1 MET B CA 1
ATOM 615 C C . MET B 1 1 ? -14.555 -36.625 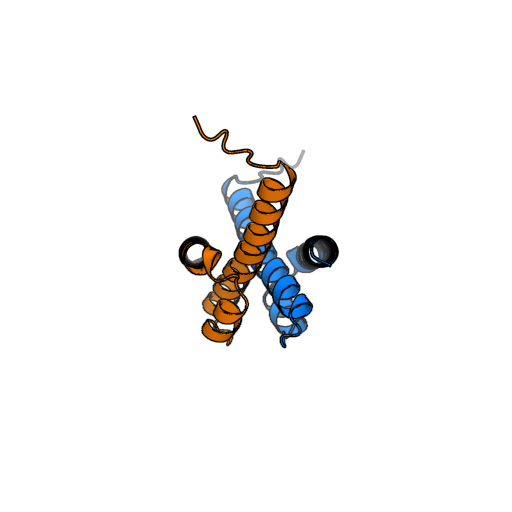0.028 1 46.88 1 MET B C 1
ATOM 617 O O . MET B 1 1 ? -13.539 -37.312 0.145 1 46.88 1 MET B O 1
ATOM 621 N N . LYS B 1 2 ? -14.516 -35.969 -1.172 1 49 2 LYS B N 1
ATOM 622 C CA . LYS B 1 2 ? -13.297 -35.438 -1.792 1 49 2 LYS B CA 1
ATOM 623 C C . LYS B 1 2 ? -12.492 -34.594 -0.804 1 49 2 LYS B C 1
ATOM 625 O O . LYS B 1 2 ? -13.016 -33.656 -0.234 1 49 2 LYS B O 1
ATOM 630 N N . LYS B 1 3 ? -11.602 -35.156 -0.07 1 49.88 3 LYS B N 1
ATOM 631 C CA . LYS B 1 3 ? -10.711 -34.469 0.854 1 49.88 3 LYS B CA 1
ATOM 632 C C . LYS B 1 3 ? -10.047 -33.25 0.186 1 49.88 3 LYS B C 1
ATOM 634 O O . LYS B 1 3 ? -9.32 -33.406 -0.795 1 49.88 3 LYS B O 1
ATOM 639 N N . ILE B 1 4 ? -10.797 -32.156 0.285 1 54.16 4 ILE B N 1
ATOM 640 C CA . ILE B 1 4 ? -10.156 -30.953 -0.235 1 54.16 4 ILE B CA 1
ATOM 641 C C . ILE B 1 4 ? -8.719 -30.875 0.289 1 54.16 4 ILE B C 1
ATOM 643 O O . ILE B 1 4 ? -8.5 -30.828 1.501 1 54.16 4 ILE B O 1
ATOM 647 N N . THR B 1 5 ? -7.809 -31.531 -0.223 1 50.94 5 THR B N 1
ATOM 648 C CA . THR B 1 5 ? -6.395 -31.422 0.121 1 50.94 5 THR B CA 1
ATOM 649 C C . THR B 1 5 ? -5.879 -30 -0.117 1 50.94 5 THR B C 1
ATOM 651 O O . THR B 1 5 ? -5.582 -29.625 -1.252 1 50.94 5 THR B O 1
ATOM 654 N N . PHE B 1 6 ? -6.598 -29.078 0.63 1 55.34 6 PHE B N 1
ATOM 655 C CA . PHE B 1 6 ? -5.988 -27.766 0.538 1 55.34 6 PHE B CA 1
ATOM 656 C C . PHE B 1 6 ? -4.555 -27.797 1.054 1 55.34 6 PHE B C 1
ATOM 658 O O . PHE B 1 6 ? -4.312 -28.125 2.215 1 55.34 6 PHE B O 1
ATOM 665 N N . ASN B 1 7 ? -3.551 -27.938 0.189 1 66 7 ASN B N 1
ATOM 666 C CA . ASN B 1 7 ? -2.123 -27.938 0.494 1 66 7 ASN B CA 1
ATOM 667 C C . ASN B 1 7 ? -1.682 -26.594 1.089 1 66 7 ASN B C 1
ATOM 669 O O . ASN B 1 7 ? -2.133 -25.531 0.649 1 66 7 ASN B O 1
ATOM 673 N N . ILE B 1 8 ? -1.188 -26.531 2.338 1 66.62 8 ILE B N 1
ATOM 674 C CA . ILE B 1 8 ? -0.61 -25.422 3.102 1 66.62 8 ILE B CA 1
ATOM 675 C C . ILE B 1 8 ? 0.166 -24.5 2.168 1 66.62 8 ILE B C 1
ATOM 677 O O . ILE B 1 8 ? 0.118 -23.281 2.314 1 66.62 8 ILE B O 1
ATOM 681 N N . SER B 1 9 ? 0.805 -25.078 1.159 1 77.19 9 SER B N 1
ATOM 682 C CA . SER B 1 9 ? 1.575 -24.281 0.203 1 77.19 9 SER B CA 1
ATOM 683 C C . SER B 1 9 ? 0.665 -23.406 -0.651 1 77.19 9 SER B C 1
ATOM 685 O O . SER B 1 9 ? 1.02 -22.281 -0.985 1 77.19 9 SER B O 1
ATOM 687 N N . GLU B 1 10 ? -0.487 -24.031 -0.968 1 75.75 10 GLU B N 1
ATOM 688 C CA . GLU B 1 10 ? -1.439 -23.281 -1.776 1 75.75 10 GLU B CA 1
ATOM 689 C C . GLU B 1 10 ? -1.978 -22.078 -1.014 1 75.75 10 GLU B C 1
ATOM 691 O O . GLU B 1 10 ? -2.111 -20.984 -1.576 1 75.75 10 GLU B O 1
ATOM 696 N N . ILE B 1 11 ? -2.309 -22.297 0.234 1 76.75 11 ILE B N 1
ATOM 697 C CA . ILE B 1 11 ? -2.791 -21.219 1.098 1 76.75 11 ILE B CA 1
ATOM 698 C C . ILE B 1 11 ? -1.731 -20.125 1.2 1 76.75 11 ILE B C 1
ATOM 700 O O . ILE B 1 11 ? -2.039 -18.938 1.056 1 76.75 11 ILE B O 1
ATOM 704 N N . SER B 1 12 ? -0.54 -20.625 1.137 1 86.44 12 SER B N 1
ATOM 705 C CA . SER B 1 12 ? 0.562 -19.688 1.272 1 86.44 12 SER B CA 1
ATOM 706 C C . SER B 1 12 ? 0.713 -18.828 0.019 1 86.44 12 SER B C 1
ATOM 708 O O . SER B 1 12 ? 0.917 -17.609 0.11 1 86.44 12 SER B O 1
ATOM 710 N N . ASN B 1 13 ? 0.412 -19.453 -1.113 1 91 13 ASN B N 1
ATOM 711 C CA . ASN B 1 13 ? 0.569 -18.703 -2.352 1 91 13 ASN B CA 1
ATOM 712 C C . ASN B 1 13 ? -0.548 -17.672 -2.529 1 91 13 ASN B C 1
ATOM 714 O O . ASN B 1 13 ? -0.302 -16.547 -2.975 1 91 13 ASN B O 1
ATOM 718 N N . LEU B 1 14 ? -1.779 -18.156 -2.176 1 93.88 14 LEU B N 1
ATOM 719 C CA . LEU B 1 14 ? -2.914 -17.25 -2.262 1 93.88 14 LEU B CA 1
ATOM 720 C C . LEU B 1 14 ? -2.709 -16.047 -1.353 1 93.88 14 LEU B C 1
ATOM 722 O O . LEU B 1 14 ? -2.977 -14.906 -1.751 1 93.88 14 LEU B O 1
ATOM 726 N N . GLU B 1 15 ? -2.244 -16.297 -0.183 1 94.75 15 GLU B N 1
ATOM 727 C CA . GLU B 1 15 ? -1.972 -15.227 0.766 1 94.75 15 GLU B CA 1
ATOM 728 C C . GLU B 1 15 ? -0.906 -14.273 0.23 1 94.75 15 GLU B C 1
ATOM 730 O O . GLU B 1 15 ? -1.021 -13.055 0.383 1 94.75 15 GLU B O 1
ATOM 735 N N . LYS B 1 16 ? 0.056 -14.82 -0.432 1 95.56 16 LYS B N 1
ATOM 736 C CA . LYS B 1 16 ? 1.128 -14.008 -1.011 1 95.56 16 LYS B CA 1
ATOM 737 C C . LYS B 1 16 ? 0.603 -13.125 -2.135 1 95.56 16 LYS B C 1
ATOM 739 O O . LYS B 1 16 ? 0.944 -11.945 -2.211 1 95.56 16 LYS B O 1
ATOM 744 N N . GLU B 1 17 ? -0.245 -13.695 -2.926 1 95.81 17 GLU B N 1
ATOM 745 C CA . GLU B 1 17 ? -0.833 -12.93 -4.02 1 95.81 17 GLU B CA 1
ATOM 746 C C . GLU B 1 17 ? -1.756 -11.836 -3.49 1 95.81 17 GLU B C 1
ATOM 748 O O . GLU B 1 17 ? -1.841 -10.75 -4.074 1 95.81 17 GLU B O 1
ATOM 753 N N . LYS B 1 18 ? -2.393 -12.125 -2.41 1 97.12 18 LYS B N 1
ATOM 754 C CA . LYS B 1 18 ? -3.26 -11.125 -1.793 1 97.12 18 LYS B CA 1
ATOM 755 C C . LYS B 1 18 ? -2.447 -9.953 -1.247 1 97.12 18 LYS B C 1
ATOM 757 O O . LYS B 1 18 ? -2.887 -8.805 -1.31 1 97.12 18 LYS B O 1
ATOM 762 N N . ILE B 1 19 ? -1.28 -10.242 -0.792 1 97.31 19 ILE B N 1
ATOM 763 C CA . ILE B 1 19 ? -0.402 -9.18 -0.308 1 97.31 19 ILE B CA 1
ATOM 764 C C . ILE B 1 19 ? -0.012 -8.266 -1.466 1 97.31 19 ILE B C 1
ATOM 766 O O . ILE B 1 19 ? -0.052 -7.039 -1.337 1 97.31 19 ILE B O 1
ATOM 770 N N . ILE B 1 20 ? 0.257 -8.938 -2.555 1 96.69 20 ILE B N 1
ATOM 771 C CA . ILE B 1 20 ? 0.64 -8.156 -3.725 1 96.69 20 ILE B CA 1
ATOM 772 C C . ILE B 1 20 ? -0.534 -7.285 -4.172 1 96.69 20 ILE B C 1
ATOM 774 O O . ILE B 1 20 ? -0.351 -6.117 -4.52 1 96.69 20 ILE B O 1
ATOM 778 N N . SER B 1 21 ? -1.727 -7.84 -4.121 1 98.12 21 SER B N 1
ATOM 779 C CA . SER B 1 21 ? -2.922 -7.082 -4.473 1 98.12 21 SER B CA 1
ATOM 780 C C . SER B 1 21 ? -3.139 -5.918 -3.514 1 98.12 21 SER B C 1
ATOM 78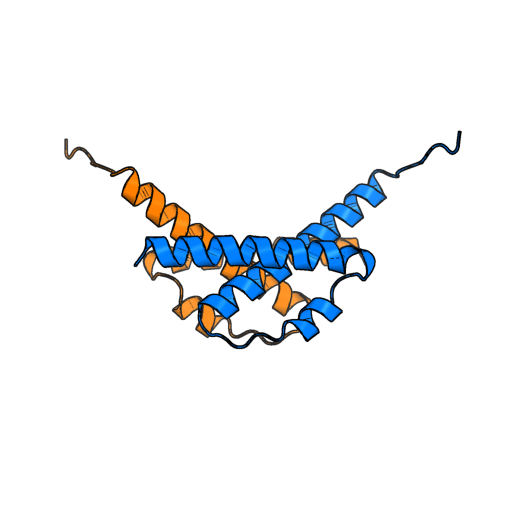2 O O . SER B 1 21 ? -3.539 -4.828 -3.93 1 98.12 21 SER B O 1
ATOM 784 N N . ASP B 1 22 ? -2.863 -6.098 -2.24 1 98.38 22 ASP B N 1
ATOM 785 C CA . ASP B 1 22 ? -3.01 -5.039 -1.245 1 98.38 22 ASP B CA 1
ATOM 786 C C . ASP B 1 22 ? -2.008 -3.912 -1.49 1 98.38 22 ASP B C 1
ATOM 788 O O . ASP B 1 22 ? -2.35 -2.734 -1.376 1 98.38 22 ASP B O 1
ATOM 792 N N . LEU B 1 23 ? -0.787 -4.32 -1.789 1 98.25 23 LEU B N 1
ATOM 793 C CA . LEU B 1 23 ? 0.226 -3.316 -2.094 1 98.25 23 LEU B CA 1
ATOM 794 C C . LEU B 1 23 ? -0.202 -2.457 -3.279 1 98.25 23 LEU B C 1
ATOM 796 O O . LEU B 1 23 ? -0.116 -1.228 -3.223 1 98.25 23 LEU B O 1
ATOM 800 N N . ALA B 1 24 ? -0.672 -3.111 -4.293 1 98.19 24 ALA B N 1
ATOM 801 C CA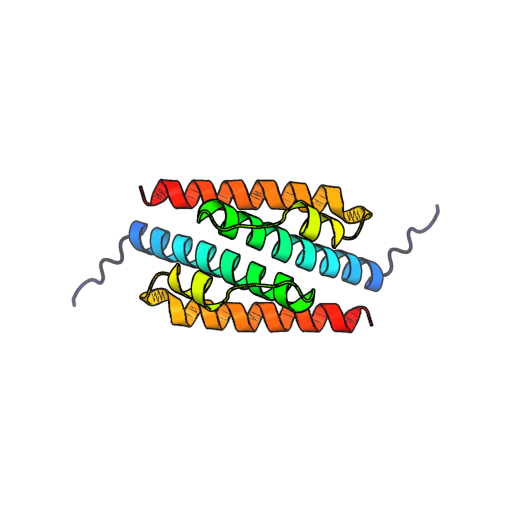 . ALA B 1 24 ? -1.132 -2.416 -5.496 1 98.19 24 ALA B CA 1
ATOM 802 C C . ALA B 1 24 ? -2.277 -1.461 -5.172 1 98.19 24 ALA B C 1
ATOM 804 O O . ALA B 1 24 ? -2.232 -0.283 -5.531 1 98.19 24 ALA B O 1
ATOM 805 N N . ALA B 1 25 ? -3.301 -1.921 -4.473 1 98.69 25 ALA B N 1
ATOM 806 C CA . ALA B 1 25 ? -4.504 -1.152 -4.164 1 98.69 25 ALA B CA 1
ATOM 807 C C . ALA B 1 25 ? -4.168 0.064 -3.305 1 98.69 25 ALA B C 1
ATOM 809 O O . ALA B 1 25 ? -4.672 1.163 -3.551 1 98.69 25 ALA B O 1
ATOM 810 N N . SER B 1 26 ? -3.352 -0.154 -2.363 1 97.81 26 SER B N 1
ATOM 811 C CA . SER B 1 26 ? -2.963 0.938 -1.477 1 97.81 26 SER B CA 1
ATOM 812 C C . SER B 1 26 ? -2.201 2.021 -2.232 1 97.81 26 SER B C 1
ATOM 814 O O . SER B 1 26 ? -2.428 3.213 -2.016 1 97.81 26 SER B O 1
ATOM 816 N N . GLY B 1 27 ? -1.333 1.594 -3.104 1 97.19 27 GLY B N 1
ATOM 817 C CA . GLY B 1 27 ? -0.592 2.549 -3.91 1 97.19 27 GLY B CA 1
ATOM 818 C C . GLY B 1 27 ? -1.485 3.422 -4.773 1 97.19 27 GLY B C 1
ATOM 819 O O . GLY B 1 27 ? -1.281 4.633 -4.859 1 97.19 27 GLY B O 1
ATOM 820 N N . ILE B 1 28 ? -2.447 2.789 -5.402 1 97.81 28 ILE B N 1
ATOM 821 C CA . ILE B 1 28 ? -3.387 3.523 -6.242 1 97.81 28 ILE B CA 1
ATOM 822 C C . ILE B 1 28 ? -4.129 4.559 -5.402 1 97.81 28 ILE B C 1
ATOM 824 O O . ILE B 1 28 ? -4.223 5.727 -5.785 1 97.81 28 ILE B O 1
ATOM 828 N N . ALA B 1 29 ? -4.637 4.188 -4.25 1 97.88 29 ALA B N 1
ATOM 829 C CA . ALA B 1 29 ? -5.414 5.07 -3.387 1 97.88 29 ALA B CA 1
ATOM 830 C C . ALA B 1 29 ? -4.59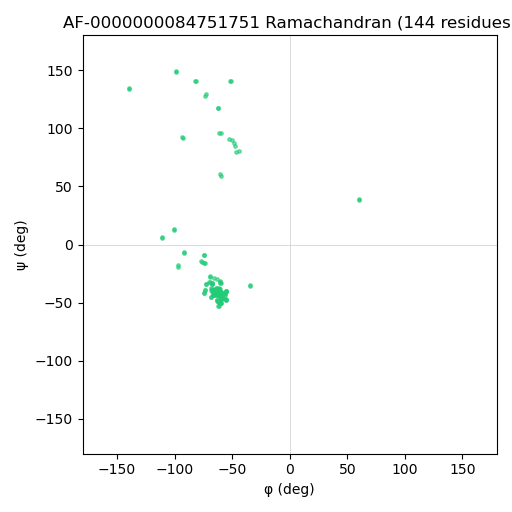4 6.289 -2.969 1 97.88 29 ALA B C 1
ATOM 832 O O . ALA B 1 29 ? -5.109 7.41 -2.947 1 97.88 29 ALA B O 1
ATOM 833 N N . PHE B 1 30 ? -3.33 6.125 -2.646 1 97.62 30 PHE B N 1
ATOM 834 C CA . PHE B 1 30 ? -2.457 7.23 -2.27 1 97.62 30 PHE B CA 1
ATOM 835 C C . PHE B 1 30 ? -2.295 8.211 -3.424 1 97.62 30 PHE B C 1
ATOM 837 O O . PHE B 1 30 ? -2.434 9.422 -3.24 1 97.62 30 PHE B O 1
ATOM 844 N N . GLN B 1 31 ? -2.016 7.609 -4.625 1 96.25 31 GLN B N 1
ATOM 845 C CA . GLN B 1 31 ? -1.747 8.469 -5.773 1 96.25 31 GLN B CA 1
ATOM 846 C C . GLN B 1 31 ? -2.982 9.281 -6.152 1 96.25 31 GLN B C 1
ATOM 848 O O . GLN B 1 31 ? -2.883 10.469 -6.449 1 96.25 31 GLN B O 1
ATOM 853 N N . GLU B 1 32 ? -4.133 8.695 -6.074 1 95.44 32 GLU B N 1
ATOM 854 C CA . GLU B 1 32 ? -5.383 9.375 -6.398 1 95.44 32 GLU B CA 1
ATOM 855 C C . GLU B 1 32 ? -5.668 10.5 -5.414 1 95.44 32 GLU B C 1
ATOM 857 O O . GLU B 1 32 ? -6.09 11.594 -5.812 1 95.44 32 GLU B O 1
ATOM 862 N N . ARG B 1 33 ? -5.441 10.266 -4.156 1 94 33 ARG B N 1
ATOM 863 C CA . ARG B 1 33 ? -5.699 11.266 -3.123 1 94 33 ARG B CA 1
ATOM 864 C C . ARG B 1 33 ? -4.812 12.492 -3.307 1 94 33 ARG B C 1
ATOM 866 O O . ARG B 1 33 ? -5.188 13.602 -2.926 1 94 33 ARG B O 1
ATOM 873 N N . HIS B 1 34 ? -3.646 12.281 -3.863 1 93.69 34 HIS B N 1
ATOM 874 C CA . HIS B 1 34 ? -2.676 13.367 -4.004 1 93.69 34 HIS B CA 1
ATOM 875 C C . HIS B 1 34 ? -2.688 13.938 -5.418 1 93.69 34 HIS B C 1
ATOM 877 O O . HIS B 1 34 ? -1.741 14.609 -5.828 1 93.69 34 HIS B O 1
ATOM 883 N N . ASN B 1 35 ? -3.676 13.562 -6.09 1 92.12 35 ASN B N 1
ATOM 884 C CA . ASN B 1 35 ? -3.867 14.07 -7.445 1 92.12 35 ASN B CA 1
ATOM 885 C C . ASN B 1 35 ? -2.689 13.719 -8.344 1 92.12 35 ASN B C 1
ATOM 887 O O . ASN B 1 35 ? -2.266 14.531 -9.172 1 92.12 35 ASN B O 1
ATOM 891 N N . MET B 1 36 ? -2.195 12.555 -8.148 1 92.44 36 MET B N 1
ATOM 892 C CA . MET B 1 36 ? -1.155 12 -9.008 1 92.44 36 MET B CA 1
ATOM 893 C C . MET B 1 36 ? -1.754 11.055 -10.039 1 92.44 36 MET B C 1
ATOM 895 O O . MET B 1 36 ? -2.797 10.438 -9.805 1 92.44 36 MET B O 1
ATOM 899 N N . SER B 1 37 ? -1.116 11 -11.211 1 91.12 37 SER B N 1
ATOM 900 C CA . SER B 1 37 ? -1.599 10.133 -12.281 1 91.12 37 SER B CA 1
ATOM 901 C C . SER B 1 37 ? -1.318 8.664 -11.977 1 91.12 37 SER B C 1
ATOM 903 O O . SER B 1 37 ? -0.199 8.305 -11.602 1 91.12 37 SER B O 1
ATOM 905 N N . VAL B 1 38 ? -2.244 7.848 -12.07 1 90.94 38 VAL B N 1
ATOM 906 C CA . VAL B 1 38 ? -2.107 6.406 -11.898 1 90.94 38 VAL B CA 1
ATOM 907 C C . VAL B 1 38 ? -2.963 5.68 -12.938 1 90.94 38 VAL B C 1
ATOM 909 O O . VAL B 1 38 ? -4.082 6.105 -13.234 1 90.94 38 VAL B O 1
ATOM 912 N N . LEU B 1 39 ? -2.334 4.699 -13.508 1 92.12 39 LEU B N 1
ATOM 913 C CA . LEU B 1 39 ? -3.051 3.877 -14.477 1 92.12 39 LEU B CA 1
ATOM 914 C C . LEU B 1 39 ? -3.674 2.66 -13.805 1 92.12 39 LEU B C 1
ATOM 916 O O . LEU B 1 39 ? -3.1 1.568 -13.828 1 92.12 39 LEU B O 1
ATOM 920 N N . VAL B 1 40 ? -4.922 2.834 -13.383 1 96.31 40 VAL B N 1
ATOM 921 C CA . VAL B 1 40 ? -5.602 1.826 -12.578 1 96.31 40 VAL B CA 1
ATOM 922 C C . VAL B 1 40 ? -5.762 0.54 -13.383 1 96.31 40 VAL B C 1
ATOM 924 O O . VAL B 1 40 ? -5.477 -0.551 -12.883 1 96.31 40 VAL B O 1
ATOM 927 N N . GLN B 1 41 ? -6.133 0.766 -14.609 1 96.88 41 GLN B N 1
ATOM 928 C CA . GLN B 1 41 ? -6.391 -0.402 -15.445 1 96.88 41 GLN B CA 1
ATOM 929 C C . GLN B 1 41 ? -5.109 -1.189 -15.703 1 96.88 41 GLN B C 1
ATOM 931 O O . GLN B 1 41 ? -5.129 -2.422 -15.742 1 96.88 41 GLN B O 1
ATOM 936 N N . LYS B 1 42 ? -4.004 -0.522 -15.914 1 96 42 LYS B N 1
ATOM 937 C CA . LYS B 1 42 ? -2.719 -1.182 -16.125 1 96 42 LYS B CA 1
ATOM 938 C C . LYS B 1 42 ? -2.322 -2.016 -14.914 1 96 42 LYS B C 1
ATOM 940 O O . LYS B 1 42 ? -1.823 -3.135 -15.062 1 96 42 LYS B O 1
ATOM 945 N N . ILE B 1 43 ? -2.596 -1.507 -13.758 1 97.25 43 ILE B N 1
ATOM 946 C CA . ILE B 1 43 ? -2.254 -2.203 -12.523 1 97.25 43 ILE B CA 1
ATOM 947 C C . ILE B 1 43 ? -3.205 -3.381 -12.32 1 97.25 43 ILE B C 1
ATOM 949 O O . ILE B 1 43 ? -2.775 -4.473 -11.938 1 97.25 43 ILE B O 1
ATOM 953 N N . ALA B 1 44 ? -4.492 -3.139 -12.656 1 97.69 44 ALA B N 1
ATOM 954 C CA . ALA B 1 44 ? -5.488 -4.203 -12.555 1 97.69 44 ALA B CA 1
ATOM 955 C C . ALA B 1 44 ? -5.125 -5.379 -13.461 1 97.69 44 ALA B C 1
ATOM 957 O O . ALA B 1 44 ? -5.301 -6.539 -13.078 1 97.69 44 ALA B O 1
ATOM 958 N N . ASN B 1 45 ? -4.508 -5.09 -14.547 1 96.62 45 ASN B N 1
ATOM 959 C CA . ASN B 1 45 ? -4.152 -6.109 -15.523 1 96.62 45 ASN B CA 1
ATOM 960 C C . ASN B 1 45 ? -2.986 -6.969 -15.047 1 96.62 45 ASN B C 1
ATOM 962 O O . ASN B 1 45 ? -2.738 -8.047 -15.586 1 96.62 45 ASN B O 1
ATOM 966 N N . LYS B 1 46 ? -2.305 -6.457 -14.031 1 94.94 46 LYS B N 1
ATOM 967 C CA . LYS B 1 46 ? -1.162 -7.195 -13.5 1 94.94 46 LYS B CA 1
ATOM 968 C C . LYS B 1 46 ? -1.587 -8.109 -12.352 1 94.94 46 LYS B C 1
ATOM 970 O O . LYS B 1 46 ? -0.801 -8.938 -11.891 1 94.94 46 LYS B O 1
ATOM 975 N N . GLN B 1 47 ? -2.914 -7.969 -11.945 1 97.19 47 GLN B N 1
ATOM 976 C CA . GLN B 1 47 ? -3.422 -8.828 -10.883 1 97.19 47 GLN B CA 1
ATOM 977 C C . GLN B 1 47 ? -3.838 -10.195 -11.43 1 97.19 47 GLN B C 1
ATOM 979 O O . GLN B 1 47 ? -4.352 -10.289 -12.547 1 97.19 47 GLN B O 1
ATOM 984 N N . PRO B 1 48 ? -3.533 -11.234 -10.641 1 95.94 48 PRO B N 1
ATOM 985 C CA . PRO B 1 48 ? -4.145 -12.492 -11.055 1 95.94 48 PRO B CA 1
ATOM 986 C C . PRO B 1 48 ? -5.652 -12.375 -11.289 1 95.94 48 PRO B C 1
ATOM 988 O O . PRO B 1 48 ? -6.336 -11.664 -10.539 1 95.94 48 PRO B O 1
ATOM 991 N N . GLU B 1 49 ? -6.117 -13.031 -12.305 1 97 49 GLU B N 1
ATOM 992 C CA . GLU B 1 49 ? -7.523 -12.922 -12.68 1 97 49 GLU B CA 1
ATOM 993 C C . GLU B 1 49 ? -8.438 -13.273 -11.516 1 97 49 GLU B C 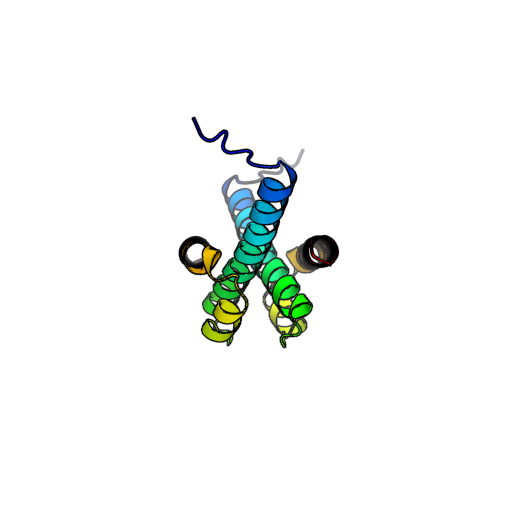1
ATOM 995 O O . GLU B 1 49 ? -9.445 -12.602 -11.289 1 97 49 GLU B O 1
ATOM 1000 N N . HIS B 1 50 ? -8.062 -14.258 -10.789 1 96.44 50 HIS B N 1
ATOM 1001 C CA . HIS B 1 50 ? -8.93 -14.766 -9.727 1 96.44 50 HIS B CA 1
ATOM 1002 C C . HIS B 1 50 ? -8.938 -13.828 -8.523 1 96.44 50 HIS B C 1
ATOM 1004 O O . HIS B 1 50 ? -9.781 -13.953 -7.637 1 96.44 50 HIS B O 1
ATOM 1010 N N . LEU B 1 51 ? -8.023 -12.805 -8.531 1 97.81 51 LEU B N 1
ATOM 1011 C CA . LEU B 1 51 ? -7.961 -11.875 -7.41 1 97.81 51 LEU B CA 1
ATOM 1012 C C . LEU B 1 51 ? -8.438 -10.484 -7.828 1 97.81 51 LEU B C 1
ATOM 1014 O O . LEU B 1 51 ? -8.367 -9.539 -7.047 1 97.81 51 LEU B O 1
ATOM 1018 N N . LEU B 1 52 ? -8.93 -10.383 -9.023 1 98.38 52 LEU B N 1
ATOM 1019 C CA . LEU B 1 52 ? -9.383 -9.086 -9.523 1 98.38 52 LEU B CA 1
ATOM 1020 C C . LEU B 1 52 ? -10.484 -8.516 -8.633 1 98.38 52 LEU B C 1
ATOM 1022 O O . LEU B 1 52 ? -10.438 -7.336 -8.266 1 98.38 52 LEU B O 1
ATOM 1026 N N . SER B 1 53 ? -11.461 -9.406 -8.297 1 98.38 53 SER B N 1
ATOM 1027 C CA . SER B 1 53 ? -12.531 -8.945 -7.422 1 98.38 53 SER B CA 1
ATOM 1028 C C . SER B 1 53 ? -11.992 -8.516 -6.062 1 98.38 53 SER B C 1
ATOM 1030 O O . SER B 1 53 ? -12.398 -7.488 -5.52 1 98.38 53 SER B O 1
ATOM 1032 N N . TYR B 1 54 ? -11.102 -9.273 -5.496 1 98.62 54 TYR B N 1
ATOM 1033 C CA . TYR B 1 54 ? -10.461 -8.938 -4.234 1 98.62 54 TYR B CA 1
ATOM 1034 C C . TYR B 1 54 ? -9.703 -7.617 -4.344 1 98.62 54 TYR B C 1
ATOM 1036 O O . TYR B 1 54 ? -9.805 -6.758 -3.465 1 98.62 54 TYR B O 1
ATOM 1044 N N . PHE B 1 55 ? -8.945 -7.418 -5.418 1 98.75 55 PHE B N 1
ATOM 1045 C CA . PHE B 1 55 ? -8.188 -6.195 -5.676 1 98.75 55 PHE B CA 1
ATOM 1046 C C . PHE B 1 55 ? -9.102 -4.977 -5.656 1 98.75 55 PHE B C 1
ATOM 1048 O O . PHE B 1 55 ? -8.805 -3.986 -4.984 1 98.75 55 PHE B O 1
ATOM 1055 N N . TYR B 1 56 ? -10.188 -5.02 -6.293 1 98.69 56 TYR B N 1
ATOM 1056 C CA . TYR B 1 56 ? -11.086 -3.873 -6.348 1 98.69 56 TYR B CA 1
ATOM 1057 C C . TYR B 1 56 ? -11.703 -3.604 -4.98 1 98.69 56 TYR B C 1
ATOM 1059 O O . TYR B 1 56 ? -11.906 -2.447 -4.602 1 98.69 56 TYR B O 1
ATOM 1067 N N . LYS B 1 57 ? -12.031 -4.719 -4.309 1 98.69 57 LYS B N 1
ATOM 1068 C CA . LYS B 1 57 ? -12.539 -4.559 -2.951 1 98.69 57 LYS B CA 1
ATOM 1069 C C . LYS B 1 57 ? -11.523 -3.85 -2.062 1 98.69 57 LYS B C 1
ATOM 1071 O O . LYS B 1 57 ? -11.875 -2.934 -1.316 1 98.69 57 LYS B O 1
ATOM 1076 N N . ARG B 1 58 ? -10.312 -4.293 -2.178 1 98.5 58 ARG B N 1
ATOM 1077 C CA . ARG B 1 58 ? -9.25 -3.668 -1.397 1 98.5 58 ARG B CA 1
ATOM 1078 C C . ARG B 1 58 ? -9.016 -2.229 -1.844 1 98.5 58 ARG B C 1
ATOM 1080 O O . ARG B 1 58 ? -8.727 -1.357 -1.021 1 98.5 58 ARG B O 1
ATOM 1087 N N . LEU B 1 59 ? -9.047 -1.968 -3.166 1 98.62 59 LEU B N 1
ATOM 1088 C CA . LEU B 1 59 ? -8.914 -0.607 -3.676 1 98.62 59 LEU B CA 1
ATOM 1089 C C . LEU B 1 59 ? -9.953 0.313 -3.049 1 98.62 59 LEU B C 1
ATOM 1091 O O . LEU B 1 59 ? -9.625 1.404 -2.58 1 98.62 59 LEU B O 1
ATOM 1095 N N . ASP B 1 60 ? -11.227 -0.129 -3.016 1 98.56 60 ASP B N 1
ATOM 1096 C CA . ASP B 1 60 ? -12.289 0.661 -2.398 1 98.56 60 ASP B CA 1
ATOM 1097 C C . ASP B 1 60 ? -12 0.905 -0.918 1 98.56 60 ASP B C 1
ATOM 1099 O O . ASP B 1 60 ? -12.219 2.006 -0.41 1 98.56 60 ASP B O 1
ATOM 1103 N N . HIS B 1 61 ? -11.523 -0.077 -0.273 1 98.5 61 HIS B N 1
ATOM 1104 C CA . HIS B 1 61 ? -11.18 0.02 1.142 1 98.5 61 HIS B CA 1
ATOM 1105 C C . HIS B 1 61 ? -10.117 1.085 1.379 1 98.5 61 HIS B C 1
ATOM 1107 O O . HIS B 1 61 ? -10.297 1.971 2.217 1 98.5 61 HIS B O 1
ATOM 1113 N N . TYR B 1 62 ? -9.008 1.075 0.647 1 98.12 62 TYR B N 1
ATOM 1114 C CA . TYR B 1 62 ? -7.91 2.008 0.851 1 98.12 62 TYR B CA 1
ATOM 1115 C C . TYR B 1 62 ? -8.305 3.42 0.434 1 98.12 62 TYR B C 1
ATOM 1117 O O . TYR B 1 62 ? -7.852 4.398 1.027 1 98.12 62 TYR B O 1
ATOM 1125 N N . ARG B 1 63 ? -9.18 3.475 -0.594 1 98.06 63 ARG B N 1
ATOM 1126 C CA . ARG B 1 63 ? -9.727 4.773 -0.97 1 98.06 63 ARG B CA 1
ATOM 1127 C C . ARG B 1 63 ? -10.508 5.395 0.187 1 98.06 63 ARG B C 1
ATOM 1129 O O . ARG B 1 63 ? -10.383 6.59 0.455 1 98.06 63 ARG B O 1
ATOM 1136 N N . ALA B 1 64 ? -11.281 4.609 0.805 1 97.94 64 ALA B N 1
ATOM 1137 C 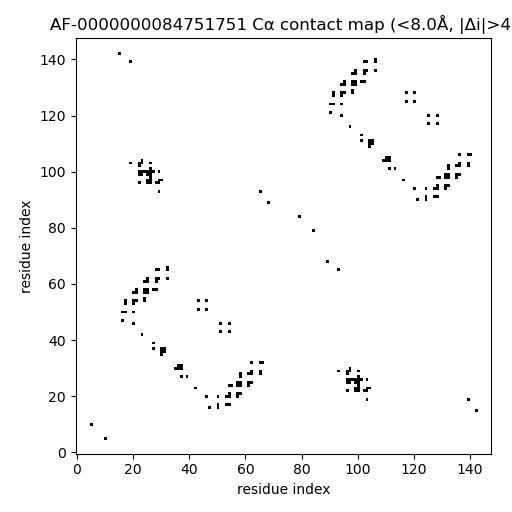CA . ALA B 1 64 ? -12.07 5.082 1.937 1 97.94 64 ALA B CA 1
ATOM 1138 C C . ALA B 1 64 ? -11.172 5.535 3.084 1 97.94 64 ALA B C 1
ATOM 1140 O O . ALA B 1 64 ? -11.422 6.574 3.703 1 97.94 64 ALA B O 1
ATOM 1141 N N . ILE B 1 65 ? -10.172 4.766 3.346 1 97 65 ILE B N 1
ATOM 1142 C CA . ILE B 1 65 ? -9.227 5.109 4.402 1 97 65 ILE B CA 1
ATOM 1143 C C . ILE B 1 65 ? -8.539 6.43 4.074 1 97 65 ILE B C 1
ATOM 1145 O O . ILE B 1 65 ? -8.492 7.34 4.902 1 97 65 ILE B O 1
ATOM 1149 N N . ALA B 1 66 ? -7.953 6.535 2.869 1 96.38 66 ALA B N 1
ATOM 1150 C CA . ALA B 1 66 ? -7.246 7.738 2.441 1 96.38 66 ALA B CA 1
ATOM 1151 C C . ALA B 1 66 ? -8.156 8.961 2.518 1 96.38 66 ALA B C 1
ATOM 1153 O O . ALA B 1 66 ? -7.73 10.031 2.961 1 96.38 66 ALA B O 1
ATOM 1154 N N . LYS B 1 67 ? -9.359 8.82 2.104 1 95.38 67 LYS B N 1
ATOM 1155 C CA . LYS B 1 67 ? -10.328 9.906 2.141 1 95.38 67 LYS B CA 1
ATOM 1156 C C . LYS B 1 67 ? -10.609 10.344 3.576 1 95.38 67 LYS B C 1
ATOM 1158 O O . LYS B 1 67 ? -10.648 11.539 3.871 1 95.38 67 LYS B O 1
ATOM 1163 N N . LYS B 1 68 ? -10.875 9.383 4.41 1 95.12 68 LYS B N 1
ATOM 1164 C CA . LYS B 1 68 ? -11.156 9.68 5.809 1 95.12 68 LYS B CA 1
ATOM 1165 C C . LYS B 1 68 ? -10 10.438 6.461 1 95.12 68 LYS B C 1
ATOM 1167 O O . LYS B 1 68 ? -10.219 11.398 7.191 1 95.12 68 LYS B O 1
ATOM 1172 N N . ILE B 1 69 ? -8.797 10.102 6.215 1 93.94 69 ILE B N 1
ATOM 1173 C CA . ILE B 1 69 ? -7.613 10.727 6.793 1 93.94 69 ILE B CA 1
ATOM 1174 C C . ILE B 1 69 ? -7.465 12.148 6.254 1 93.94 69 ILE B C 1
ATOM 1176 O O . ILE B 1 69 ? -7.172 13.078 7.012 1 93.94 69 ILE B O 1
ATOM 1180 N N . LYS B 1 70 ? -7.637 12.203 5.02 1 90.94 70 LYS B N 1
ATOM 1181 C CA . LYS B 1 70 ? -7.562 13.547 4.438 1 90.94 70 LYS B CA 1
ATOM 1182 C C . LYS B 1 70 ? -8.539 14.492 5.125 1 90.94 70 LYS B C 1
ATOM 1184 O O . LYS B 1 70 ? -8.188 15.633 5.449 1 90.94 70 LYS B O 1
ATOM 1189 N N . ARG B 1 71 ? -9.766 14.047 5.445 1 90.19 71 ARG B N 1
ATOM 1190 C CA . ARG B 1 71 ? -10.812 14.852 6.062 1 90.19 71 ARG B CA 1
ATOM 1191 C C . ARG B 1 71 ? -10.461 15.203 7.504 1 90.19 71 ARG B C 1
ATOM 1193 O O . ARG B 1 71 ? -10.883 16.234 8.016 1 90.19 71 ARG B O 1
ATOM 1200 N N . SER B 1 72 ? -9.711 14.344 8.047 1 89.56 72 SER B N 1
ATOM 1201 C CA . SER B 1 72 ? -9.414 14.523 9.469 1 89.56 72 SER B CA 1
ATOM 1202 C C . SER B 1 72 ? -8.383 15.617 9.688 1 89.56 72 SER B C 1
ATOM 1204 O O . SER B 1 72 ? -8.195 16.078 10.812 1 89.56 72 SER B O 1
ATOM 1206 N N . PHE B 1 73 ? -7.719 15.992 8.602 1 84 73 PHE B N 1
ATOM 1207 C CA . PHE B 1 73 ? -6.73 17.062 8.703 1 84 73 PHE B CA 1
ATOM 1208 C C . PHE B 1 73 ? -7.344 18.406 8.289 1 84 73 PHE B C 1
ATOM 1210 O O . PHE B 1 73 ? -6.723 19.453 8.469 1 84 73 PHE B O 1
ATOM 1217 N N . LEU B 1 74 ? -8.398 18.375 7.637 1 74.56 74 LEU B N 1
ATOM 1218 C CA . LEU B 1 74 ? -9.117 19.578 7.23 1 74.56 74 LEU B CA 1
ATOM 1219 C C . LEU B 1 74 ? -10 20.094 8.359 1 74.56 74 LEU B C 1
ATOM 1221 O O . LEU B 1 74 ? -10.055 21.297 8.617 1 74.56 74 LEU B O 1
#

Solvent-accessible surface area (backbone atoms only — not comparable to full-atom values): 8277 Å² total; per-residue (Å²): 130,84,73,78,75,76,50,70,66,55,56,51,48,53,53,48,52,47,50,52,36,46,26,43,19,26,17,51,27,42,34,56,75,68,72,42,91,72,62,63,67,65,56,55,69,70,43,57,77,91,43,44,68,57,31,52,53,44,26,52,49,34,36,51,51,50,51,53,51,55,58,73,74,106,130,84,73,78,75,75,50,70,65,55,56,50,48,53,54,49,52,47,48,53,37,46,25,44,19,26,18,50,26,43,33,55,74,68,73,40,91,71,62,62,66,66,55,54,68,70,42,57,76,90,41,42,68,57,31,52,53,44,26,53,50,34,38,51,50,52,52,54,52,56,58,72,73,107

Organism: NCBI:txid1142511

pLDDT: mean 90.29, std 13.66, range [45.81, 98.75]

Sequence (148 aa):
MKKITFNISEISNLEKEKIISDLAASGIAFQERHNMSVLVQKIANKQPEHLLSYFYKRLDHYRAIAKKIKRSFLMKKITFNISEISNLEKEKIISDLAASGIAFQERHNMSVLVQKIANKQPEHLLSYFYKRLDHYRAIAKKIKRSFL

Radius of gyration: 17.55 Å; Cα contacts (8 Å, |Δi|>4): 123; chains: 2; bounding box: 29×57×51 Å

Secondary structure (DSSP, 8-state):
-------HHHHHHHHHHHHHHHHHHHHHHHHHHTT----HHHHHTTS-GGGHHHHHHHHHHHHHHHHHHHHHH-/-------HHHHHHHHHHHHHHHHHHHHHHHHHHTT----HHHHHTTS-GGGHHHHHHHHHHHHHHHHHHHHHH-